Protein AF-T1EUY5-F1 (afdb_monomer)

InterPro domains:
  IPR025398 ZMYM1-like, RNase-like domain [PF14291] (12-142)

pLDDT: mean 77.82, std 20.31, range [28.67, 98.31]

Foldseek 3Di:
DVVVVVCCVVVVDPDPVRVVVVVVVVVVVLLCLQCVQLLVLLVVCVVVVNDLDDPALDDQLDDPCPVDCRDDSSVSLVVVVVVPPVSNVCQSVPDDPVSNCSDPVSSVVSVVVVVVVVVVVVVVVCVPDPDDDDDDDDDDDDPPDDDPPDPDDDDDDDDDDDDDDDDDDDDDDDDD

Mean predicted aligned error: 15.19 Å

Radius of gyration: 34.98 Å; Cα contacts (8 Å, |Δi|>4): 71; chains: 1; bounding box: 64×116×67 Å

Sequence (176 aa):
MAENFLSVDERRQKSVTKLIDSEILRKAQENHAKLIPIIETIIFRGRQEIALKGSDEV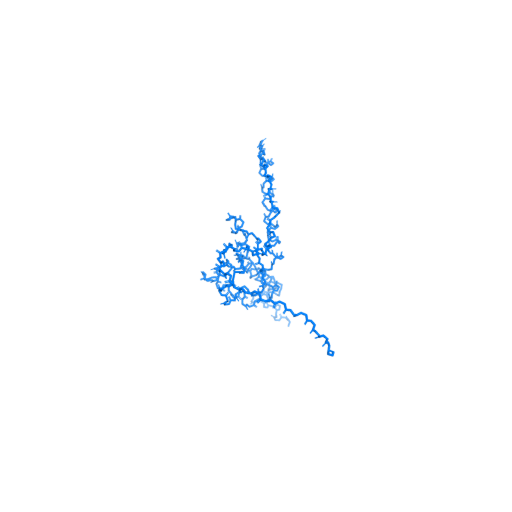GPVLHNNVNVNDGNFRALLRFRVLSGDIIFENHLNSSAGNALYTSPAIQNSIIHICGELMQEQLVKKINSACSFSLLADETTDMLKSGHKSGHQIRPGPDLKKKPDFGRSRGQTSVYP

Organism: Helobdella robusta (NCBI:txid6412)

Secondary structure (DSSP, 8-state):
-HHHHHHHHTTSS--HHHHHHHHHHHHHHHHHHHHHHHHHHHHHHHHTT--S--S---S-SS-S-TTS---HHHHHHHHHHHTT-HHHHHHHHHS-GGGS--SHHHHHHHHHHHHHHHHHHHHHHHHHSS----------------------PPPPPP------------------

Solvent-accessible surface area (backbone atoms only — not comparable to full-atom values): 11593 Å² total; per-residue (Å²): 114,68,66,64,51,52,36,35,73,72,63,77,39,80,48,70,66,61,49,50,54,50,52,52,52,50,52,50,53,53,53,46,63,59,45,48,66,55,52,52,50,53,52,49,28,66,75,68,73,40,74,90,74,61,64,70,76,74,78,71,73,84,65,92,62,84,88,58,87,45,29,65,69,44,53,51,55,47,48,46,38,77,72,66,37,60,70,52,44,49,43,70,74,71,44,56,79,87,69,55,64,72,48,70,69,49,50,49,52,52,52,48,52,51,49,52,55,51,49,52,54,48,53,54,52,56,75,72,41,96,72,85,84,86,87,84,83,90,80,84,84,80,81,79,86,77,82,80,85,69,89,71,84,77,85,79,84,88,80,91,77,87,84,90,84,82,88,80,91,83,84,89,84,84,83,135

Structure (mmCIF, N/CA/C/O backbone):
data_AF-T1EUY5-F1
#
_entry.id   AF-T1EUY5-F1
#
loop_
_atom_site.group_PDB
_atom_site.id
_atom_site.type_symbol
_atom_site.label_atom_id
_atom_site.label_alt_id
_atom_site.label_comp_id
_atom_site.label_asym_id
_atom_site.label_entity_id
_atom_site.label_seq_id
_atom_site.pdbx_PDB_ins_code
_atom_site.Cartn_x
_atom_site.Cartn_y
_atom_site.Cartn_z
_atom_site.occupancy
_atom_site.B_iso_or_equiv
_atom_site.auth_seq_id
_atom_site.auth_comp_id
_atom_site.auth_asym_id
_atom_site.auth_atom_id
_atom_site.pdbx_PDB_model_num
ATOM 1 N N . MET A 1 1 ? 37.936 26.419 11.738 1.00 55.16 1 MET A N 1
ATOM 2 C CA . MET A 1 1 ? 36.925 26.024 12.751 1.00 55.16 1 MET A CA 1
ATOM 3 C C . MET A 1 1 ? 36.079 27.217 13.200 1.00 55.16 1 MET A C 1
ATOM 5 O O . MET A 1 1 ? 34.864 27.112 13.137 1.00 55.16 1 MET A O 1
ATOM 9 N N . ALA A 1 2 ? 36.688 28.361 13.548 1.00 60.72 2 ALA A N 1
ATOM 10 C CA . ALA A 1 2 ? 35.965 29.591 13.905 1.00 60.72 2 ALA A CA 1
ATOM 11 C C . ALA A 1 2 ? 35.108 30.182 12.762 1.00 60.72 2 ALA A C 1
ATOM 13 O O . ALA A 1 2 ? 33.993 30.623 13.012 1.00 60.72 2 ALA A O 1
ATOM 14 N N . GLU A 1 3 ? 35.560 30.112 11.503 1.00 62.28 3 GLU A N 1
ATOM 15 C CA . GLU A 1 3 ? 34.773 30.609 10.355 1.00 62.28 3 GLU A CA 1
ATOM 16 C C . GLU A 1 3 ? 33.466 29.838 10.122 1.00 62.28 3 GLU A C 1
ATOM 18 O O . GLU A 1 3 ? 32.438 30.418 9.773 1.00 62.28 3 GLU A O 1
ATOM 23 N N . ASN A 1 4 ? 33.479 28.525 10.364 1.00 63.59 4 ASN A N 1
ATOM 24 C CA . ASN A 1 4 ? 32.281 27.694 10.258 1.00 63.59 4 ASN A CA 1
ATOM 25 C C . ASN A 1 4 ? 31.287 28.010 11.390 1.00 63.59 4 ASN A C 1
ATOM 27 O O . ASN A 1 4 ? 30.080 27.937 11.212 1.00 63.59 4 ASN A O 1
ATOM 31 N N . PHE A 1 5 ? 31.803 28.391 12.562 1.00 64.19 5 PHE A N 1
ATOM 32 C CA . PHE A 1 5 ? 30.985 28.799 13.699 1.00 64.19 5 PHE A CA 1
ATOM 33 C C . PHE A 1 5 ? 30.324 30.166 13.459 1.00 64.19 5 PHE A C 1
ATOM 35 O O . PHE A 1 5 ? 29.111 30.271 13.617 1.00 64.19 5 PHE A O 1
ATOM 42 N N . LEU A 1 6 ? 31.076 31.173 12.987 1.00 70.00 6 LEU A N 1
ATOM 43 C CA . LEU A 1 6 ? 30.513 32.488 12.639 1.00 70.00 6 LEU A CA 1
ATOM 44 C C . LEU A 1 6 ? 29.471 32.393 11.514 1.00 70.00 6 LEU A C 1
ATOM 46 O O . LEU A 1 6 ? 28.400 32.976 11.618 1.00 70.00 6 LEU A O 1
ATOM 50 N N . SER A 1 7 ? 29.733 31.611 10.464 1.00 67.56 7 SER A N 1
ATOM 51 C CA . SER A 1 7 ? 28.800 31.475 9.334 1.00 67.56 7 SER A CA 1
ATOM 52 C C . SER A 1 7 ? 27.500 30.735 9.680 1.00 67.56 7 SER A C 1
ATOM 54 O O . SER A 1 7 ? 26.458 31.019 9.081 1.00 67.56 7 SER A O 1
ATOM 56 N N . VAL A 1 8 ? 27.525 29.815 10.650 1.00 67.88 8 VAL A N 1
ATOM 57 C CA . VAL A 1 8 ? 26.316 29.183 11.207 1.00 67.88 8 VAL A CA 1
ATOM 58 C C . VAL A 1 8 ? 25.550 30.153 12.115 1.00 67.88 8 VAL A C 1
ATOM 60 O O . VAL A 1 8 ? 24.318 30.193 12.046 1.00 67.88 8 VAL A O 1
ATOM 63 N N . ASP A 1 9 ? 26.253 30.953 12.921 1.00 70.88 9 ASP A N 1
ATOM 64 C CA . ASP A 1 9 ? 25.662 31.955 13.821 1.00 70.88 9 ASP A CA 1
ATOM 65 C C . ASP A 1 9 ? 24.971 33.093 13.043 1.00 70.88 9 ASP A C 1
ATOM 67 O O . ASP A 1 9 ? 23.813 33.435 13.284 1.00 70.88 9 ASP A O 1
ATOM 71 N N . GLU A 1 10 ? 25.608 33.565 11.971 1.00 77.81 10 GLU A N 1
ATOM 72 C CA . GLU A 1 10 ? 25.068 34.562 11.037 1.00 77.81 10 GLU A CA 1
ATOM 73 C C . GLU A 1 10 ? 23.981 34.000 10.096 1.00 77.81 10 GLU A C 1
ATOM 75 O O . GLU A 1 10 ? 23.558 34.673 9.155 1.00 77.81 10 GLU A O 1
ATOM 80 N N . ARG A 1 11 ? 23.528 32.753 10.311 1.00 67.56 11 ARG A N 1
ATOM 81 C CA . ARG A 1 11 ? 22.541 32.016 9.490 1.00 67.56 11 ARG A CA 1
ATOM 82 C C . ARG A 1 11 ? 22.914 31.865 8.009 1.00 67.56 11 ARG A C 1
ATOM 84 O O . ARG A 1 11 ? 22.055 31.506 7.200 1.00 67.56 11 ARG A O 1
ATOM 91 N N . ARG A 1 12 ? 24.177 32.096 7.642 1.00 72.50 12 ARG A N 1
ATOM 92 C CA . ARG A 1 12 ? 24.687 31.928 6.271 1.00 72.50 12 ARG A CA 1
ATOM 93 C C . ARG A 1 12 ? 24.814 30.451 5.891 1.00 72.50 12 ARG A C 1
ATOM 95 O O . ARG A 1 12 ? 24.695 30.111 4.718 1.00 72.50 12 ARG A O 1
ATOM 102 N N . GLN A 1 13 ? 25.002 29.573 6.877 1.00 69.81 13 GLN A N 1
ATOM 103 C CA . GLN A 1 13 ? 25.001 28.119 6.710 1.00 69.81 13 GLN A CA 1
ATOM 104 C C . GLN A 1 13 ? 24.099 27.434 7.743 1.00 69.81 13 GLN A C 1
ATOM 106 O O . GLN A 1 13 ? 23.935 27.893 8.874 1.00 69.81 13 GLN A O 1
ATOM 111 N N . LYS A 1 14 ? 23.485 26.311 7.354 1.00 72.12 14 LYS A N 1
ATOM 112 C CA . LYS A 1 14 ? 22.684 25.493 8.275 1.00 72.12 14 LYS A CA 1
ATOM 113 C C . LYS A 1 14 ? 23.622 24.694 9.182 1.00 72.12 14 LYS A C 1
ATOM 115 O O . LYS A 1 14 ? 24.565 24.075 8.702 1.00 72.12 14 LYS A O 1
ATOM 120 N N . SER A 1 15 ? 23.323 24.666 10.482 1.00 79.69 15 SER A N 1
ATOM 121 C CA . SER A 1 15 ? 24.000 23.775 11.434 1.00 79.69 15 SER A CA 1
ATOM 122 C C . SER A 1 15 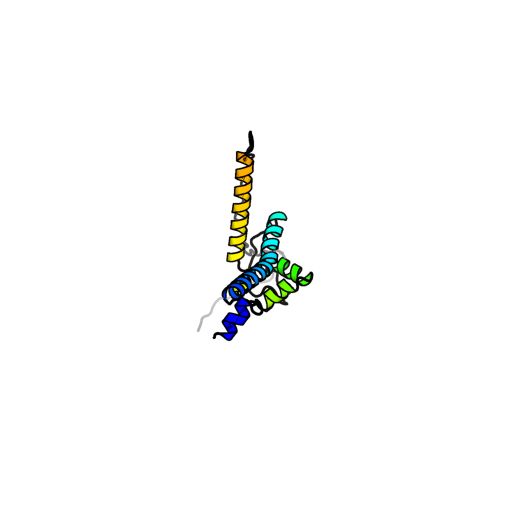? 23.915 22.313 10.979 1.00 79.69 15 SER A C 1
ATOM 124 O O . SER A 1 15 ? 22.894 21.893 10.428 1.00 79.69 15 SER A O 1
ATOM 126 N N . VAL A 1 16 ? 24.952 21.530 11.285 1.00 78.88 16 VAL A N 1
ATOM 127 C CA . VAL A 1 16 ? 25.024 20.085 11.012 1.00 78.88 16 VAL A CA 1
ATOM 128 C C . VAL A 1 16 ? 23.800 19.345 11.555 1.00 78.88 16 VAL A C 1
ATOM 130 O O . VAL A 1 16 ? 23.252 18.500 10.857 1.00 78.88 16 VAL A O 1
ATOM 133 N N . THR A 1 17 ? 23.308 19.700 12.746 1.00 75.69 17 THR A N 1
ATOM 134 C CA . THR A 1 17 ? 22.101 19.084 13.325 1.00 75.69 17 THR A CA 1
ATOM 135 C C . THR A 1 17 ? 20.866 19.331 12.460 1.00 75.69 17 THR A C 1
ATOM 137 O O . THR A 1 17 ? 20.191 18.389 12.067 1.00 75.69 17 THR A O 1
ATOM 140 N N . LYS A 1 18 ? 20.642 20.584 12.046 1.00 77.12 18 LYS A N 1
ATOM 141 C CA . LYS A 1 18 ? 19.527 20.957 11.160 1.00 77.12 18 LYS A CA 1
ATOM 142 C C . LYS A 1 18 ? 19.619 20.284 9.790 1.00 77.12 18 LYS A C 1
ATOM 144 O O . LYS A 1 18 ? 18.591 19.967 9.200 1.00 77.12 18 LYS A O 1
ATOM 149 N N . LEU A 1 19 ? 20.834 20.101 9.270 1.00 77.88 19 LEU A N 1
ATOM 150 C CA . LEU A 1 19 ? 21.066 19.383 8.017 1.00 77.88 19 LEU A CA 1
ATOM 151 C C . LEU A 1 19 ? 20.714 17.901 8.159 1.00 77.88 19 LEU A C 1
ATOM 153 O O . LEU A 1 19 ? 19.959 17.383 7.339 1.00 77.88 19 LEU A O 1
ATOM 157 N N . ILE A 1 20 ? 21.192 17.245 9.218 1.00 80.88 20 ILE A N 1
ATOM 158 C CA . ILE A 1 20 ? 20.878 15.841 9.514 1.00 80.88 20 ILE A CA 1
ATOM 159 C C . ILE A 1 20 ? 19.366 15.646 9.650 1.00 80.88 20 ILE A C 1
ATOM 161 O O . ILE A 1 20 ? 18.813 14.770 8.987 1.00 80.88 20 ILE A O 1
ATOM 165 N N . ASP A 1 21 ? 18.691 16.500 10.420 1.00 87.31 21 ASP A N 1
ATOM 166 C CA . ASP A 1 21 ? 17.237 16.440 10.596 1.00 87.31 21 ASP A CA 1
ATOM 167 C C . ASP A 1 21 ? 16.506 16.576 9.251 1.00 87.31 21 ASP A C 1
ATOM 169 O O . ASP A 1 21 ? 15.584 15.813 8.950 1.00 87.31 21 ASP A O 1
ATOM 173 N N . SER A 1 22 ? 16.953 17.507 8.398 1.00 85.88 22 SER A N 1
ATOM 174 C CA . SER A 1 22 ? 16.358 17.701 7.073 1.00 85.88 22 SER A CA 1
ATOM 175 C C . SER A 1 22 ? 16.578 16.514 6.130 1.00 85.88 22 SER A C 1
ATOM 177 O O . SER A 1 22 ? 15.666 16.151 5.389 1.00 85.88 22 SER A O 1
ATOM 179 N N . GLU A 1 23 ? 17.739 15.859 6.190 1.00 87.81 23 GLU A N 1
ATOM 180 C CA . GLU A 1 23 ? 18.030 14.680 5.369 1.00 87.81 23 GLU A CA 1
ATOM 181 C C . GLU A 1 23 ? 17.268 13.437 5.839 1.00 87.81 23 GLU A C 1
ATOM 183 O O . GLU A 1 23 ? 16.815 12.643 5.011 1.00 87.81 23 GLU A O 1
ATOM 188 N N . ILE A 1 24 ? 17.085 13.264 7.152 1.00 88.06 24 ILE A N 1
ATOM 189 C CA . ILE A 1 24 ? 16.247 12.193 7.710 1.00 88.06 24 ILE A CA 1
ATOM 190 C C . ILE A 1 24 ? 14.804 12.366 7.234 1.00 88.06 24 ILE A C 1
ATOM 192 O O . ILE A 1 24 ? 14.205 11.414 6.726 1.00 88.06 24 ILE A O 1
ATOM 196 N N . LEU A 1 25 ? 14.269 13.586 7.338 1.00 88.88 25 LEU A N 1
ATOM 197 C CA . LEU A 1 25 ? 12.917 13.896 6.882 1.00 88.88 25 LEU A CA 1
ATOM 198 C C . LEU A 1 25 ? 12.756 13.644 5.378 1.00 88.88 25 LEU A C 1
ATOM 200 O O . LEU A 1 25 ? 11.786 13.008 4.968 1.00 88.88 25 LEU A O 1
ATOM 204 N N . ARG A 1 26 ? 13.727 14.076 4.564 1.00 90.38 26 ARG A N 1
ATOM 205 C CA . ARG A 1 26 ? 13.718 13.857 3.111 1.00 90.38 26 ARG A CA 1
ATOM 206 C C . ARG A 1 26 ? 13.662 12.368 2.767 1.00 90.38 26 ARG A C 1
ATOM 208 O O . ARG A 1 26 ? 12.820 11.949 1.978 1.00 90.38 26 ARG A O 1
ATOM 215 N N . LYS A 1 27 ? 14.506 11.545 3.397 1.00 88.62 27 LYS A N 1
ATOM 216 C CA . LYS A 1 27 ? 14.506 10.087 3.178 1.00 88.62 27 LYS A CA 1
ATOM 217 C C . LYS A 1 27 ? 13.191 9.433 3.598 1.00 88.62 27 LYS A C 1
ATOM 219 O O . LYS A 1 27 ? 12.713 8.533 2.910 1.00 88.62 27 LYS A O 1
ATOM 224 N N . ALA A 1 28 ? 12.598 9.874 4.708 1.00 87.88 28 ALA A N 1
ATOM 225 C CA . ALA A 1 28 ? 11.300 9.373 5.151 1.00 87.88 28 ALA A CA 1
ATOM 226 C C . ALA A 1 28 ? 10.202 9.681 4.120 1.00 87.88 28 ALA A C 1
ATOM 228 O O . ALA A 1 28 ? 9.442 8.789 3.747 1.00 87.88 28 ALA A O 1
ATOM 229 N N . GLN A 1 29 ? 10.174 10.908 3.593 1.00 90.12 29 GLN A N 1
ATOM 230 C CA . GLN A 1 29 ? 9.237 11.318 2.544 1.00 90.12 29 GLN A CA 1
ATOM 231 C C . GLN A 1 29 ? 9.417 10.505 1.256 1.00 90.12 29 GLN A C 1
ATOM 233 O O . GLN A 1 29 ? 8.434 10.051 0.674 1.00 90.12 29 GLN A O 1
ATOM 238 N N . GLU A 1 30 ? 10.658 10.257 0.839 1.00 89.00 30 GLU A N 1
ATOM 239 C CA . GLU A 1 30 ? 10.952 9.427 -0.334 1.00 89.00 30 GLU A CA 1
ATOM 240 C C . GLU A 1 30 ? 10.492 7.980 -0.150 1.00 89.00 30 GLU A C 1
ATOM 242 O O . GLU A 1 30 ? 9.906 7.395 -1.059 1.00 89.00 30 GLU A O 1
ATOM 247 N N . ASN A 1 31 ? 10.721 7.394 1.025 1.00 88.12 31 ASN A N 1
ATOM 248 C CA . ASN A 1 31 ? 10.258 6.040 1.322 1.00 88.12 31 ASN A CA 1
ATOM 249 C C . ASN A 1 31 ? 8.728 5.966 1.398 1.00 88.12 31 ASN A C 1
ATOM 251 O O . ASN A 1 31 ? 8.143 5.000 0.914 1.00 88.12 31 ASN A O 1
ATOM 255 N N . HIS A 1 32 ? 8.071 6.998 1.935 1.00 90.31 32 HIS A N 1
ATOM 256 C CA . HIS A 1 32 ? 6.612 7.093 1.926 1.00 90.31 32 HIS A CA 1
ATOM 257 C C . HIS A 1 32 ? 6.063 7.143 0.498 1.00 90.31 32 HIS A C 1
ATOM 259 O O . HIS A 1 32 ? 5.168 6.368 0.175 1.00 90.31 32 HIS A O 1
ATOM 265 N N . ALA A 1 33 ? 6.633 7.980 -0.373 1.00 90.75 33 ALA A N 1
ATOM 266 C CA . ALA A 1 33 ? 6.220 8.071 -1.775 1.00 90.75 33 ALA A CA 1
ATOM 267 C C . ALA A 1 33 ? 6.316 6.720 -2.505 1.00 90.75 33 ALA A C 1
ATOM 269 O O . ALA A 1 33 ? 5.458 6.395 -3.319 1.00 90.75 33 ALA A O 1
ATOM 270 N N . LYS A 1 34 ? 7.320 5.904 -2.169 1.00 90.31 34 LYS A N 1
ATOM 271 C CA . LYS A 1 34 ? 7.506 4.551 -2.717 1.00 90.31 34 LYS A CA 1
ATOM 272 C C . LYS A 1 34 ? 6.493 3.535 -2.175 1.00 90.31 34 LYS A C 1
ATOM 274 O O . LYS A 1 34 ? 6.048 2.661 -2.911 1.00 90.31 34 LYS A O 1
ATOM 279 N N . LEU A 1 35 ? 6.122 3.650 -0.898 1.00 92.50 35 LEU A N 1
ATOM 280 C CA . LEU A 1 35 ? 5.189 2.739 -0.222 1.00 92.50 35 LEU A CA 1
ATOM 281 C C . LEU A 1 35 ? 3.716 3.007 -0.555 1.00 92.50 35 LEU A C 1
ATOM 283 O O . LEU A 1 35 ? 2.931 2.061 -0.612 1.00 92.50 35 LEU A O 1
ATOM 287 N N . ILE A 1 36 ? 3.335 4.268 -0.781 1.00 94.25 36 ILE A N 1
ATOM 288 C CA . ILE A 1 36 ? 1.958 4.676 -1.111 1.00 94.25 36 ILE A CA 1
ATOM 289 C C . ILE A 1 36 ? 1.322 3.810 -2.217 1.00 94.25 36 ILE A C 1
ATOM 291 O O . ILE A 1 36 ? 0.287 3.201 -1.941 1.00 94.25 36 ILE A O 1
ATOM 295 N N . PRO A 1 37 ? 1.910 3.659 -3.421 1.00 94.81 37 PRO A N 1
ATOM 296 C CA . PRO A 1 37 ? 1.286 2.888 -4.502 1.00 94.81 37 PRO A CA 1
ATOM 297 C C . PRO A 1 37 ? 1.062 1.413 -4.140 1.00 94.81 37 PRO A C 1
ATOM 299 O O . PRO A 1 37 ? 0.099 0.794 -4.600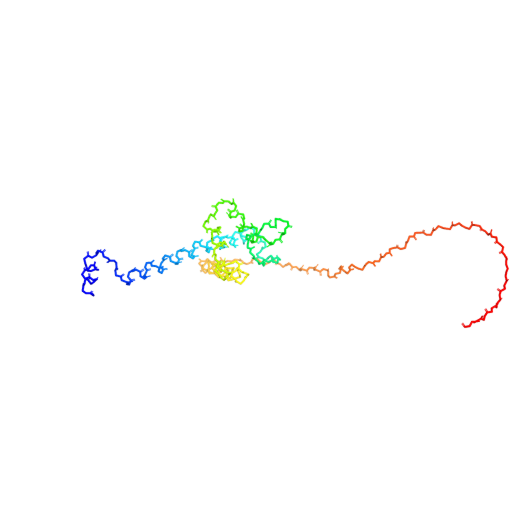 1.00 94.81 37 PRO A O 1
ATOM 302 N N . ILE A 1 38 ? 1.907 0.848 -3.277 1.00 94.75 38 ILE A N 1
ATOM 303 C CA . ILE A 1 38 ? 1.798 -0.534 -2.802 1.00 94.75 38 ILE A CA 1
ATOM 304 C C . ILE A 1 38 ? 0.645 -0.669 -1.805 1.00 94.75 38 ILE A C 1
ATOM 306 O O . ILE A 1 38 ? -0.221 -1.530 -1.977 1.00 94.75 38 ILE A O 1
ATOM 310 N N . ILE A 1 39 ? 0.600 0.214 -0.804 1.00 96.25 39 ILE A N 1
ATOM 311 C CA . ILE A 1 39 ? -0.459 0.248 0.212 1.00 96.25 39 ILE A CA 1
ATOM 312 C C . ILE A 1 39 ? -1.820 0.465 -0.452 1.00 96.25 39 ILE A C 1
ATOM 314 O O . ILE A 1 39 ? -2.762 -0.288 -0.207 1.00 96.25 39 ILE A O 1
ATOM 318 N N . GLU A 1 40 ? -1.923 1.447 -1.347 1.00 96.50 40 GLU A N 1
ATOM 319 C CA . GLU A 1 40 ? -3.166 1.733 -2.059 1.00 96.50 40 GLU A CA 1
ATOM 320 C C . GLU A 1 40 ? -3.625 0.559 -2.925 1.00 96.50 40 GLU A C 1
ATOM 322 O O . GLU A 1 40 ? -4.823 0.321 -3.047 1.00 96.50 40 GLU A O 1
ATOM 327 N N . THR A 1 41 ? -2.700 -0.198 -3.518 1.00 96.06 41 THR A N 1
ATOM 328 C CA . THR A 1 41 ? -3.040 -1.393 -4.302 1.00 96.06 41 THR A CA 1
ATOM 329 C C . THR A 1 41 ? -3.628 -2.498 -3.4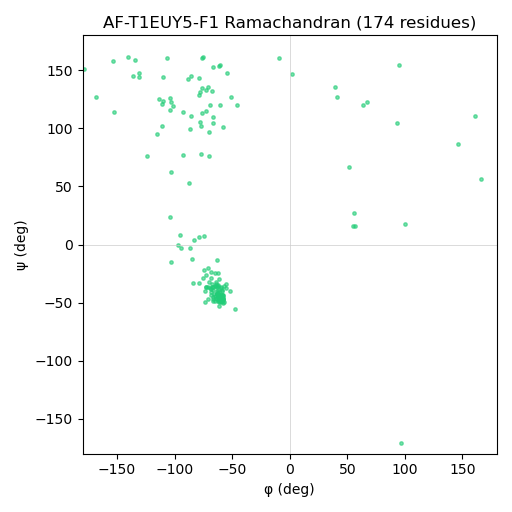20 1.00 96.06 41 THR A C 1
ATOM 331 O O . THR A 1 41 ? -4.596 -3.147 -3.815 1.00 96.06 41 THR A O 1
ATOM 334 N N . ILE A 1 42 ? -3.103 -2.691 -2.207 1.00 95.56 42 ILE A N 1
ATOM 335 C CA . ILE A 1 42 ? -3.648 -3.657 -1.238 1.00 95.56 42 ILE A CA 1
ATOM 336 C C . ILE A 1 42 ? -5.037 -3.219 -0.763 1.00 95.56 42 ILE A C 1
ATOM 338 O O . ILE A 1 42 ? -5.974 -4.017 -0.798 1.00 95.56 42 ILE A O 1
ATOM 342 N N . ILE A 1 43 ? -5.193 -1.943 -0.396 1.00 96.44 43 ILE A N 1
ATOM 343 C CA . ILE A 1 43 ? -6.485 -1.371 0.011 1.00 96.44 43 ILE A CA 1
ATOM 344 C C . ILE A 1 43 ? -7.507 -1.493 -1.123 1.00 96.44 43 ILE A C 1
ATOM 346 O O . ILE A 1 43 ? -8.645 -1.895 -0.887 1.00 96.44 43 ILE A O 1
ATOM 350 N N . PHE A 1 44 ? -7.109 -1.176 -2.357 1.00 96.88 44 PHE A N 1
ATOM 351 C CA . PHE A 1 44 ? -7.971 -1.291 -3.528 1.00 96.88 44 PHE A CA 1
ATOM 352 C C . PHE A 1 44 ? -8.489 -2.720 -3.693 1.00 96.88 44 PHE A C 1
ATOM 354 O O . PHE A 1 44 ? -9.697 -2.918 -3.790 1.00 96.88 44 PHE A O 1
ATOM 361 N N . ARG A 1 45 ? -7.603 -3.721 -3.642 1.00 95.06 45 ARG A N 1
ATOM 362 C CA . ARG A 1 45 ? -7.998 -5.131 -3.761 1.00 95.06 45 ARG A CA 1
ATOM 363 C C . ARG A 1 45 ? -8.965 -5.555 -2.662 1.00 95.06 45 ARG A C 1
ATOM 365 O O . ARG A 1 45 ? -9.984 -6.157 -2.975 1.00 95.06 45 ARG A O 1
ATOM 372 N N . GLY A 1 46 ? -8.691 -5.177 -1.412 1.00 94.62 46 GLY A N 1
ATOM 373 C CA . GLY A 1 46 ? -9.584 -5.464 -0.288 1.00 94.62 46 GLY A CA 1
ATOM 374 C C . GLY A 1 46 ? -10.977 -4.850 -0.461 1.00 94.62 46 GLY A C 1
ATOM 375 O O . GLY A 1 46 ? -11.972 -5.488 -0.144 1.00 94.62 46 GLY A O 1
ATOM 376 N N . ARG A 1 47 ? -11.064 -3.638 -1.025 1.00 95.25 47 ARG A N 1
ATOM 377 C CA . ARG A 1 47 ? -12.341 -2.947 -1.276 1.00 95.25 47 ARG A CA 1
ATOM 378 C C . ARG A 1 47 ? -13.124 -3.489 -2.467 1.00 95.25 47 ARG A C 1
ATOM 380 O O . ARG A 1 47 ? -14.335 -3.327 -2.493 1.00 95.25 47 ARG A O 1
ATOM 387 N N . GLN A 1 48 ? -12.436 -4.040 -3.461 1.00 96.44 48 GLN A N 1
ATOM 388 C CA . GLN A 1 48 ? -13.046 -4.591 -4.675 1.00 96.44 48 GLN A CA 1
ATOM 389 C C . GLN A 1 48 ? -13.271 -6.107 -4.587 1.00 96.44 48 GLN A C 1
ATOM 391 O O . GLN A 1 48 ? -13.570 -6.726 -5.601 1.00 96.44 48 GLN A O 1
ATOM 396 N N . GLU A 1 49 ? -13.058 -6.711 -3.411 1.00 93.69 49 GLU A N 1
ATOM 397 C CA . GLU A 1 49 ? -13.145 -8.166 -3.204 1.00 93.69 49 GLU A CA 1
ATOM 398 C C . GLU A 1 49 ? -12.231 -8.966 -4.152 1.00 93.69 49 GLU A C 1
ATOM 400 O O . GLU A 1 49 ? -12.457 -10.134 -4.465 1.00 93.69 49 GLU A O 1
ATOM 405 N N . ILE A 1 50 ? -11.139 -8.341 -4.600 1.00 93.94 50 ILE A N 1
ATOM 406 C CA . ILE A 1 50 ? -10.122 -9.003 -5.408 1.00 93.94 50 ILE A CA 1
ATOM 407 C C . ILE A 1 50 ? -9.254 -9.820 -4.461 1.00 93.94 50 ILE A C 1
ATOM 409 O O . ILE A 1 50 ? -8.705 -9.285 -3.495 1.00 93.94 50 ILE A O 1
ATOM 413 N N . ALA A 1 51 ? -9.075 -11.104 -4.778 1.00 90.38 51 ALA A N 1
ATOM 414 C CA . ALA A 1 51 ? -8.265 -12.022 -3.985 1.00 90.38 51 ALA A CA 1
ATOM 415 C C . ALA A 1 51 ? -6.926 -11.380 -3.598 1.00 90.38 51 ALA A C 1
ATOM 417 O O . ALA A 1 51 ? -6.156 -10.995 -4.484 1.00 90.38 51 ALA A O 1
ATOM 418 N N . LEU A 1 52 ? -6.671 -11.266 -2.285 1.00 86.19 52 LEU A N 1
ATOM 419 C CA . LEU A 1 52 ? -5.444 -10.702 -1.701 1.00 86.19 52 LEU A CA 1
ATOM 420 C C . LEU A 1 52 ? -4.241 -11.645 -1.822 1.00 86.19 52 LEU A C 1
ATOM 422 O O . LEU A 1 52 ? -3.096 -11.197 -1.839 1.00 86.19 52 LEU A O 1
ATOM 426 N N . LYS A 1 53 ? -4.508 -12.940 -1.992 1.00 79.81 53 LYS A N 1
ATOM 427 C CA . LYS A 1 53 ? -3.509 -13.976 -2.231 1.00 79.81 53 LYS A CA 1
ATOM 428 C C . LYS A 1 53 ? -3.509 -14.357 -3.711 1.00 79.81 53 LYS A C 1
ATOM 430 O O . LYS A 1 53 ? -4.550 -14.741 -4.238 1.00 79.81 53 LYS A O 1
ATOM 435 N N . GLY A 1 54 ? -2.358 -14.238 -4.365 1.00 71.06 54 GLY A N 1
ATOM 436 C CA . GLY A 1 54 ? -2.123 -14.725 -5.725 1.00 71.06 54 GLY A CA 1
ATOM 437 C C . GLY A 1 54 ? -1.238 -15.974 -5.747 1.00 71.06 54 GLY A C 1
ATOM 438 O O . GLY A 1 54 ? -0.527 -16.259 -4.781 1.00 71.06 54 GLY A O 1
ATOM 439 N N . SER A 1 55 ? -1.290 -16.716 -6.853 1.00 66.88 55 SER A N 1
ATOM 440 C CA . SER A 1 55 ? -0.309 -17.753 -7.190 1.00 66.88 55 SER A CA 1
ATOM 441 C C . SER A 1 55 ? 0.957 -17.079 -7.736 1.00 66.88 55 SER A C 1
ATOM 443 O O . SER A 1 55 ? 0.849 -16.221 -8.605 1.00 66.88 55 SER A O 1
ATOM 445 N N . ASP A 1 56 ? 2.127 -17.466 -7.222 1.00 64.31 56 ASP A N 1
ATOM 446 C CA . ASP A 1 56 ? 3.469 -17.118 -7.720 1.00 64.31 56 ASP A CA 1
ATOM 447 C C . ASP A 1 56 ? 3.766 -15.624 -7.962 1.00 64.31 56 ASP A C 1
ATOM 449 O O . ASP A 1 56 ? 4.060 -15.181 -9.069 1.00 64.31 56 ASP A O 1
ATOM 453 N N . GLU A 1 57 ? 3.808 -14.836 -6.884 1.00 69.94 57 GLU A N 1
ATOM 454 C CA . GLU A 1 57 ? 4.246 -13.430 -6.918 1.00 69.94 57 GLU A CA 1
ATOM 455 C C . GLU A 1 57 ? 5.775 -13.282 -6.739 1.00 69.94 57 GLU A C 1
ATOM 457 O O . GLU A 1 57 ? 6.255 -12.554 -5.867 1.00 69.94 57 GLU A O 1
ATOM 462 N N . VAL A 1 58 ? 6.568 -13.994 -7.547 1.00 72.12 58 VAL A N 1
ATOM 463 C CA . VAL A 1 58 ? 8.041 -14.038 -7.429 1.00 72.12 58 VAL A CA 1
ATOM 464 C C . VAL A 1 58 ? 8.723 -13.304 -8.591 1.00 72.12 58 VAL A C 1
ATOM 466 O O . VAL A 1 58 ? 8.276 -13.359 -9.732 1.00 72.12 58 VAL A O 1
ATOM 469 N N . GLY A 1 59 ? 9.842 -12.627 -8.312 1.00 78.06 59 GLY A N 1
ATOM 470 C CA . GLY A 1 59 ? 10.698 -11.993 -9.326 1.00 78.06 59 GLY A CA 1
ATOM 471 C C . GLY A 1 59 ? 10.433 -10.495 -9.549 1.00 78.06 59 GLY A C 1
ATOM 472 O O . GLY A 1 59 ? 9.707 -9.873 -8.773 1.00 78.06 59 GLY A O 1
ATOM 473 N N . PRO A 1 60 ? 11.025 -9.874 -10.586 1.00 82.81 60 PRO A N 1
ATOM 474 C CA . PRO A 1 60 ? 10.874 -8.441 -10.869 1.00 82.81 60 PRO A CA 1
ATOM 475 C C . PRO A 1 60 ? 9.449 -8.089 -11.303 1.00 82.81 60 PRO A C 1
ATOM 477 O O . PRO A 1 60 ? 8.909 -8.763 -12.173 1.00 82.81 60 PRO A O 1
ATOM 480 N N . VAL A 1 61 ? 8.841 -7.045 -10.726 1.00 86.69 61 VAL A N 1
ATOM 481 C CA . VAL A 1 61 ? 7.456 -6.609 -11.039 1.00 86.69 61 VAL A CA 1
ATOM 482 C C . VAL A 1 61 ? 7.316 -6.162 -12.495 1.00 86.69 61 VAL A C 1
ATOM 484 O O . VAL A 1 61 ? 6.343 -6.505 -13.169 1.00 86.69 61 VAL A O 1
ATOM 487 N N . LEU A 1 62 ? 8.309 -5.409 -12.972 1.00 85.69 62 LEU A N 1
ATOM 488 C CA . LEU A 1 62 ? 8.439 -5.000 -14.361 1.00 85.69 62 LEU A CA 1
ATOM 489 C C . LEU A 1 62 ? 9.181 -6.110 -15.110 1.00 85.69 62 LEU A C 1
ATOM 491 O O . LEU A 1 62 ? 10.401 -6.223 -15.026 1.00 85.69 62 LEU A O 1
ATOM 495 N N . HIS A 1 63 ? 8.445 -6.965 -15.814 1.00 77.44 63 HIS A N 1
ATOM 496 C CA . HIS A 1 63 ? 9.029 -7.884 -16.786 1.00 77.44 63 HIS A CA 1
ATOM 497 C C . HIS A 1 63 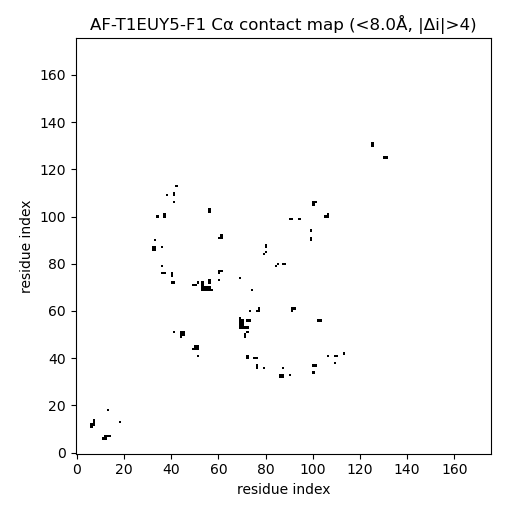? 8.186 -7.901 -18.059 1.00 77.44 63 HIS A C 1
ATOM 499 O O . HIS A 1 63 ? 6.961 -7.806 -18.022 1.00 77.44 63 HIS A O 1
ATOM 505 N N . ASN A 1 64 ? 8.853 -8.055 -19.200 1.00 62.03 64 ASN A N 1
ATOM 506 C CA . ASN A 1 64 ? 8.238 -7.899 -20.523 1.00 62.03 64 ASN A CA 1
ATOM 507 C C . ASN A 1 64 ? 7.413 -9.116 -20.971 1.00 62.03 64 ASN A C 1
ATOM 509 O O . ASN A 1 64 ? 6.979 -9.181 -22.118 1.00 62.03 64 ASN A O 1
ATOM 513 N N . ASN A 1 65 ? 7.219 -10.112 -20.102 1.00 68.75 65 ASN A N 1
ATOM 514 C CA . ASN A 1 65 ? 6.565 -11.358 -20.489 1.00 68.75 65 ASN A CA 1
ATOM 515 C C . ASN A 1 65 ? 5.062 -11.282 -20.210 1.00 68.75 65 ASN A C 1
ATOM 517 O O . ASN A 1 65 ? 4.565 -11.821 -19.226 1.00 68.75 65 ASN A O 1
ATOM 521 N N . VAL A 1 66 ? 4.354 -10.577 -21.093 1.00 63.19 66 VAL A N 1
ATOM 522 C CA . VAL A 1 66 ? 2.914 -10.269 -20.988 1.00 63.19 66 VAL A CA 1
ATOM 523 C C . VAL A 1 66 ? 2.023 -11.522 -21.024 1.00 63.19 66 VAL A C 1
ATOM 525 O O . VAL A 1 66 ? 0.845 -11.457 -20.692 1.00 63.19 66 VAL A O 1
ATOM 528 N N . ASN A 1 67 ? 2.580 -12.675 -21.408 1.00 72.12 67 ASN A N 1
ATOM 529 C CA . ASN A 1 67 ? 1.846 -13.932 -21.562 1.00 72.12 67 ASN A CA 1
ATOM 530 C C . ASN A 1 67 ? 1.721 -14.747 -20.263 1.00 72.12 67 ASN A C 1
ATOM 532 O O . ASN A 1 67 ? 1.096 -15.806 -20.273 1.00 72.12 67 ASN A O 1
ATOM 536 N N . VAL A 1 68 ? 2.318 -14.293 -19.156 1.00 76.19 68 VAL A N 1
ATOM 537 C CA . VAL A 1 68 ? 2.278 -14.995 -17.867 1.00 76.19 68 VAL A CA 1
ATOM 538 C C . VAL A 1 68 ? 1.414 -14.210 -16.885 1.00 76.19 68 VAL A C 1
ATOM 540 O O . VAL A 1 68 ? 1.677 -13.041 -16.614 1.00 76.19 68 VAL A O 1
ATOM 543 N N . ASN A 1 69 ? 0.384 -14.860 -16.340 1.00 82.88 69 ASN A N 1
ATOM 544 C CA . ASN A 1 69 ? -0.381 -14.317 -15.222 1.00 82.88 69 ASN A CA 1
ATOM 545 C C . ASN A 1 69 ? 0.419 -14.513 -13.927 1.00 82.88 69 ASN A C 1
ATOM 547 O O . ASN A 1 69 ? 0.495 -15.627 -13.417 1.00 82.88 69 ASN A O 1
ATOM 551 N N . ASP A 1 70 ? 1.003 -13.434 -13.415 1.00 83.44 70 ASP A N 1
ATOM 552 C CA . ASP A 1 70 ? 1.798 -13.392 -12.182 1.00 83.44 70 ASP A CA 1
ATOM 553 C C . ASP A 1 70 ? 1.031 -12.756 -11.005 1.00 83.44 70 ASP A C 1
ATOM 555 O O . ASP A 1 70 ? 1.621 -12.229 -10.061 1.00 83.44 70 ASP A O 1
ATOM 559 N N . GLY A 1 71 ? -0.303 -12.788 -11.070 1.00 87.62 71 GLY A N 1
ATOM 560 C CA . GLY A 1 71 ? -1.183 -12.399 -9.976 1.00 87.62 71 GLY A CA 1
ATOM 561 C C . GLY A 1 71 ? -1.684 -10.952 -10.022 1.00 87.62 71 GLY A C 1
ATOM 562 O O . GLY A 1 71 ? -1.069 -10.032 -10.566 1.00 87.62 71 GLY A O 1
ATOM 563 N N . ASN A 1 72 ? -2.842 -10.746 -9.385 1.00 89.75 72 ASN A N 1
ATOM 564 C CA . ASN A 1 72 ? -3.569 -9.473 -9.383 1.00 89.75 72 ASN A CA 1
ATOM 565 C C . ASN A 1 72 ? -2.751 -8.314 -8.802 1.00 89.75 72 ASN A C 1
ATOM 567 O O . ASN A 1 72 ? -2.851 -7.189 -9.286 1.00 89.75 72 ASN A O 1
ATOM 571 N N . PHE A 1 73 ? -1.946 -8.573 -7.767 1.00 91.00 73 PHE A N 1
ATOM 572 C CA . PHE A 1 73 ? -1.133 -7.541 -7.132 1.00 91.00 73 PHE A CA 1
ATOM 573 C C . PHE A 1 73 ? -0.131 -6.942 -8.123 1.00 91.00 73 PHE A C 1
ATOM 575 O O . PHE A 1 73 ? -0.125 -5.734 -8.353 1.00 91.00 73 PHE A O 1
ATOM 582 N N . ARG A 1 74 ? 0.661 -7.790 -8.782 1.00 90.00 74 ARG A N 1
ATOM 583 C CA . ARG A 1 74 ? 1.702 -7.365 -9.724 1.00 90.00 74 ARG A CA 1
ATOM 584 C C . ARG A 1 74 ? 1.112 -6.761 -10.996 1.00 90.00 74 ARG A C 1
ATOM 586 O O . ARG A 1 74 ? 1.620 -5.746 -11.471 1.00 90.00 74 ARG A O 1
ATOM 593 N N . ALA A 1 75 ? -0.007 -7.301 -11.482 1.00 90.12 75 ALA A N 1
ATOM 594 C CA . ALA A 1 75 ? -0.756 -6.714 -12.591 1.00 90.12 75 ALA A CA 1
ATOM 595 C C . ALA A 1 75 ? -1.212 -5.274 -12.297 1.00 90.12 75 ALA A C 1
ATOM 597 O O . ALA A 1 75 ? -1.025 -4.392 -13.135 1.00 90.12 75 ALA A O 1
ATOM 598 N N . LEU A 1 76 ? -1.739 -5.008 -11.097 1.00 93.00 76 LEU A N 1
ATOM 599 C CA . LEU A 1 76 ? -2.153 -3.662 -10.690 1.00 93.00 76 LEU A CA 1
ATOM 600 C C . LEU A 1 76 ? -0.965 -2.707 -10.511 1.00 93.00 76 LEU A C 1
ATOM 602 O O . LEU A 1 76 ? -1.054 -1.545 -10.905 1.00 93.00 76 LEU A O 1
ATOM 606 N N . LEU A 1 77 ? 0.163 -3.184 -9.975 1.00 93.19 77 LEU A N 1
ATOM 607 C CA . LEU A 1 77 ? 1.382 -2.375 -9.885 1.00 93.19 77 LEU A CA 1
ATOM 608 C C . LEU A 1 77 ? 1.901 -1.973 -11.273 1.00 93.19 77 LEU A C 1
ATOM 610 O O . LEU A 1 77 ? 2.240 -0.810 -11.485 1.00 93.19 77 LEU A O 1
ATOM 614 N N . ARG A 1 78 ? 1.903 -2.901 -12.241 1.00 92.00 78 ARG A N 1
ATOM 615 C CA . ARG A 1 78 ? 2.235 -2.583 -13.640 1.00 92.00 78 ARG A CA 1
ATOM 616 C C . ARG A 1 78 ? 1.240 -1.609 -14.254 1.00 92.00 78 ARG A C 1
ATOM 618 O O . ARG A 1 78 ? 1.652 -0.680 -14.936 1.00 92.00 78 ARG A O 1
ATOM 625 N N . PHE A 1 79 ? -0.052 -1.792 -13.996 1.00 93.06 79 PHE A N 1
ATOM 626 C CA . PHE A 1 79 ? -1.085 -0.883 -14.483 1.00 93.06 79 PHE A CA 1
ATOM 627 C C . PHE A 1 79 ? -0.867 0.557 -13.994 1.00 93.06 79 PHE A C 1
ATOM 629 O O . PHE A 1 79 ? -1.008 1.487 -14.784 1.00 93.06 79 PHE A O 1
ATOM 636 N N . ARG A 1 80 ? -0.454 0.758 -12.733 1.00 94.19 80 ARG A N 1
ATOM 637 C CA . ARG A 1 80 ? -0.095 2.091 -12.210 1.00 94.19 80 ARG A CA 1
ATOM 638 C C . ARG A 1 80 ? 1.075 2.720 -12.961 1.00 94.19 80 ARG A C 1
ATOM 640 O O . ARG A 1 80 ? 0.978 3.875 -13.362 1.00 94.19 80 ARG A O 1
ATOM 647 N N . VAL A 1 81 ? 2.138 1.950 -13.201 1.00 94.19 81 VAL A N 1
ATOM 648 C CA . VAL A 1 81 ? 3.293 2.409 -13.992 1.00 94.19 81 VAL A CA 1
ATOM 649 C C . VAL A 1 81 ? 2.858 2.806 -15.403 1.00 94.19 81 VAL A C 1
ATOM 651 O O . VAL A 1 81 ? 3.133 3.919 -15.840 1.00 94.19 81 VAL A O 1
ATOM 654 N N . LEU A 1 82 ? 2.085 1.951 -16.078 1.00 93.06 82 LEU A N 1
ATOM 655 C CA . LEU A 1 82 ? 1.542 2.234 -17.412 1.00 93.06 82 LEU A CA 1
ATOM 656 C C . LEU A 1 82 ? 0.597 3.446 -17.437 1.00 93.06 82 LEU A C 1
ATOM 658 O O . LEU A 1 82 ? 0.440 4.077 -18.478 1.00 93.06 82 LEU A O 1
ATOM 662 N N . SER A 1 83 ? -0.011 3.785 -16.299 1.00 94.44 83 SER A N 1
ATOM 663 C CA . SER A 1 83 ? -0.870 4.962 -16.135 1.00 94.44 83 SER A CA 1
ATOM 664 C C . SER A 1 83 ? -0.087 6.254 -15.853 1.00 94.44 83 SER A C 1
ATOM 666 O O . SER A 1 83 ? -0.704 7.294 -15.632 1.00 94.44 83 SER A O 1
ATOM 668 N N . GLY A 1 84 ? 1.251 6.214 -15.870 1.00 93.69 84 GLY A N 1
ATOM 669 C CA . GLY A 1 84 ? 2.111 7.395 -15.759 1.00 93.69 84 GLY A CA 1
ATOM 670 C C . GLY A 1 84 ? 2.707 7.650 -14.372 1.00 93.69 84 GLY A C 1
ATOM 671 O O . GLY A 1 84 ? 3.170 8.761 -14.113 1.00 93.69 84 GLY A O 1
ATOM 672 N N . ASP A 1 85 ? 2.723 6.661 -13.472 1.00 94.00 85 ASP A N 1
ATOM 673 C CA . ASP A 1 85 ? 3.399 6.785 -12.172 1.00 94.00 85 ASP A CA 1
ATOM 674 C C . ASP A 1 85 ? 4.928 6.636 -12.310 1.00 94.00 85 ASP A C 1
ATOM 676 O O . ASP A 1 85 ? 5.516 5.592 -12.019 1.00 94.00 85 ASP A O 1
ATOM 680 N N . ILE A 1 86 ? 5.579 7.707 -12.774 1.00 92.56 86 ILE A N 1
ATOM 681 C CA . ILE A 1 86 ? 7.026 7.757 -13.052 1.00 92.56 86 ILE A CA 1
ATOM 682 C C . ILE A 1 86 ? 7.857 7.579 -11.770 1.00 92.56 86 ILE A C 1
ATOM 684 O O . ILE A 1 86 ? 8.945 7.000 -11.793 1.00 92.56 86 ILE A O 1
ATOM 688 N N . ILE A 1 87 ? 7.370 8.078 -10.629 1.00 90.81 87 ILE A N 1
ATOM 689 C CA . ILE A 1 87 ? 8.080 7.951 -9.347 1.00 90.81 87 ILE A CA 1
ATOM 690 C C . ILE A 1 87 ? 8.120 6.479 -8.940 1.00 90.81 87 ILE A C 1
ATOM 692 O O . ILE A 1 87 ? 9.179 5.969 -8.557 1.00 90.81 87 ILE A O 1
ATOM 696 N N . PHE A 1 88 ? 6.989 5.786 -9.061 1.00 93.50 88 PHE A N 1
ATOM 697 C CA . PHE A 1 88 ? 6.913 4.368 -8.757 1.00 93.50 88 PHE A CA 1
ATOM 698 C C . PHE A 1 88 ? 7.647 3.500 -9.786 1.00 93.50 88 PHE A C 1
ATOM 700 O O . PHE A 1 88 ? 8.322 2.543 -9.412 1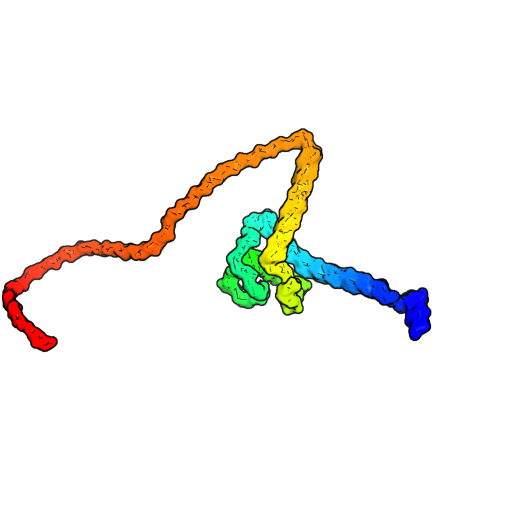.00 93.50 88 PHE A O 1
ATOM 707 N N . GLU A 1 89 ? 7.610 3.858 -11.068 1.00 93.81 89 GLU A N 1
ATOM 708 C CA . GLU A 1 89 ? 8.410 3.192 -12.098 1.00 93.81 89 GLU A CA 1
ATOM 709 C C . GLU A 1 89 ? 9.909 3.255 -11.775 1.00 93.81 89 GLU A C 1
ATOM 711 O O . GLU A 1 89 ? 10.596 2.231 -11.727 1.00 93.81 89 GLU A O 1
ATOM 716 N N . ASN A 1 90 ? 10.413 4.454 -11.471 1.00 92.56 90 ASN A N 1
ATOM 717 C CA . ASN A 1 90 ? 11.801 4.651 -11.066 1.00 92.56 90 ASN A CA 1
ATOM 718 C C . ASN A 1 90 ? 12.136 3.844 -9.813 1.00 92.56 90 ASN A C 1
ATOM 720 O O . ASN A 1 90 ? 13.218 3.262 -9.719 1.00 92.56 90 ASN A O 1
ATOM 724 N N . HIS A 1 91 ? 11.212 3.772 -8.855 1.00 92.75 91 HIS A N 1
ATOM 725 C CA . HIS A 1 91 ? 11.374 2.958 -7.661 1.00 92.75 91 HIS A CA 1
ATOM 726 C C . HIS A 1 91 ? 11.568 1.475 -7.993 1.00 92.75 91 HIS A C 1
ATOM 728 O O . HIS A 1 91 ? 12.534 0.878 -7.511 1.00 92.75 91 HIS A O 1
ATOM 734 N N . LEU A 1 92 ? 10.705 0.909 -8.841 1.00 91.31 92 LEU A N 1
ATOM 735 C CA . LEU A 1 92 ? 10.772 -0.497 -9.237 1.00 91.31 92 LEU A CA 1
ATOM 736 C C . LEU A 1 92 ? 12.054 -0.836 -10.013 1.00 91.31 92 LEU A C 1
ATOM 738 O O . LEU A 1 92 ? 12.562 -1.947 -9.877 1.00 91.31 92 LEU A O 1
ATOM 742 N N . ASN A 1 93 ? 12.592 0.112 -10.786 1.00 90.38 93 ASN A N 1
ATOM 743 C CA . ASN A 1 93 ? 13.805 -0.081 -11.586 1.00 90.38 93 ASN A CA 1
ATOM 744 C C . ASN A 1 93 ? 15.117 0.130 -10.808 1.00 90.38 93 ASN A C 1
ATOM 746 O O . ASN A 1 93 ? 16.121 -0.506 -11.118 1.00 90.38 93 ASN A O 1
ATOM 750 N N . SER A 1 94 ? 15.140 1.041 -9.829 1.00 87.00 94 SER A N 1
ATOM 751 C CA . SER A 1 94 ? 16.382 1.477 -9.157 1.00 87.00 94 SER A CA 1
ATOM 752 C C . SER A 1 94 ? 16.603 0.884 -7.765 1.00 87.00 94 SER A C 1
ATOM 754 O O . SER A 1 94 ? 17.709 0.970 -7.227 1.00 87.00 94 SER A O 1
ATOM 756 N N . SER A 1 95 ? 15.568 0.308 -7.151 1.00 83.94 95 SER A N 1
ATOM 757 C CA . SER A 1 95 ? 15.643 -0.135 -5.756 1.00 83.94 95 SER A CA 1
ATOM 758 C C . SER A 1 95 ? 16.164 -1.563 -5.637 1.00 83.94 95 SER A C 1
ATOM 760 O O . SER A 1 95 ? 15.811 -2.447 -6.413 1.00 83.94 95 SER A O 1
ATOM 762 N N . ALA A 1 96 ? 16.974 -1.809 -4.606 1.00 79.00 96 ALA A N 1
ATOM 763 C CA . ALA A 1 96 ? 17.360 -3.162 -4.222 1.00 79.00 96 ALA A CA 1
ATOM 764 C C . ALA A 1 96 ? 16.123 -3.988 -3.822 1.00 79.00 96 ALA A C 1
ATOM 766 O O . ALA A 1 96 ? 15.129 -3.437 -3.349 1.00 79.00 96 ALA A O 1
ATOM 767 N N . GLY A 1 97 ? 16.189 -5.316 -3.964 1.00 75.12 97 GLY A N 1
ATOM 768 C CA . GLY A 1 97 ? 15.026 -6.194 -3.772 1.00 75.12 97 GLY A CA 1
ATOM 769 C C . GLY A 1 97 ? 14.325 -6.047 -2.414 1.00 75.12 97 GLY A C 1
ATOM 770 O O . GLY A 1 97 ? 13.100 -6.058 -2.344 1.00 75.12 97 GLY A O 1
ATOM 771 N N . ASN A 1 98 ? 15.083 -5.829 -1.336 1.00 73.31 98 ASN A N 1
ATOM 772 C CA . ASN A 1 98 ? 14.545 -5.577 0.007 1.00 73.31 98 ASN A CA 1
ATOM 773 C C . ASN A 1 98 ? 13.822 -4.225 0.140 1.00 73.31 98 ASN A C 1
ATOM 775 O O . ASN A 1 98 ? 12.980 -4.068 1.020 1.00 73.31 98 ASN A O 1
ATOM 779 N N . ALA A 1 99 ? 14.146 -3.262 -0.717 1.00 80.38 99 ALA A N 1
ATOM 780 C CA . ALA A 1 99 ? 13.537 -1.946 -0.748 1.00 80.38 99 ALA A CA 1
ATOM 781 C C . ALA A 1 99 ? 12.374 -1.857 -1.742 1.00 80.38 99 ALA A C 1
ATOM 783 O O . ALA A 1 99 ? 11.752 -0.814 -1.787 1.00 80.38 99 ALA A O 1
ATOM 784 N N . LEU A 1 100 ? 12.045 -2.904 -2.511 1.00 85.62 100 LEU A N 1
ATOM 785 C CA . LEU A 1 100 ? 10.892 -2.882 -3.428 1.00 85.62 100 LEU A CA 1
ATOM 786 C C . LEU A 1 100 ? 9.542 -2.921 -2.704 1.00 85.62 100 LEU A C 1
ATOM 788 O O . LEU A 1 100 ? 8.522 -2.601 -3.301 1.00 85.62 100 LEU A O 1
ATOM 792 N N . TYR A 1 101 ? 9.520 -3.373 -1.445 1.00 87.50 101 TYR A N 1
ATOM 793 C CA . TYR A 1 101 ? 8.314 -3.489 -0.613 1.00 87.50 101 TYR A CA 1
ATOM 794 C C . TYR A 1 101 ? 7.164 -4.317 -1.228 1.00 87.50 101 TYR A C 1
ATOM 796 O O . TYR A 1 101 ? 6.037 -4.275 -0.749 1.00 87.50 101 TYR A O 1
ATOM 804 N N . THR A 1 102 ? 7.435 -5.114 -2.262 1.00 88.56 102 THR A N 1
ATOM 805 C CA . THR A 1 102 ? 6.433 -5.914 -2.985 1.00 88.56 102 THR A CA 1
ATOM 806 C C . THR A 1 102 ? 6.356 -7.369 -2.526 1.00 88.56 102 THR A C 1
ATOM 808 O O . THR A 1 102 ? 5.555 -8.143 -3.049 1.00 88.56 102 THR A O 1
ATOM 811 N N . SER A 1 103 ? 7.178 -7.768 -1.552 1.00 88.19 103 SER A N 1
ATOM 812 C CA . SER A 1 103 ? 7.238 -9.155 -1.093 1.00 88.19 103 SER A CA 1
ATOM 813 C C . SER A 1 103 ? 5.941 -9.589 -0.392 1.00 88.19 103 SER A C 1
ATOM 815 O O . SER A 1 103 ? 5.277 -8.762 0.243 1.00 88.19 103 SER A O 1
ATOM 817 N N . PRO A 1 104 ? 5.603 -10.893 -0.413 1.00 88.06 104 PRO A N 1
ATOM 818 C CA . PRO A 1 104 ? 4.432 -11.408 0.299 1.00 88.06 104 PRO A CA 1
ATOM 819 C C . PRO A 1 104 ? 4.433 -11.073 1.795 1.00 88.06 104 PRO A C 1
ATOM 821 O O . PRO A 1 104 ? 3.386 -10.807 2.377 1.00 88.06 104 PRO A O 1
ATOM 824 N N . ALA A 1 105 ? 5.613 -11.037 2.424 1.00 89.75 105 ALA A N 1
ATOM 825 C CA . ALA A 1 105 ? 5.746 -10.662 3.829 1.00 89.75 105 ALA A CA 1
ATOM 826 C C . ALA A 1 105 ? 5.289 -9.218 4.080 1.00 89.75 105 ALA A C 1
ATOM 828 O O . ALA A 1 105 ? 4.533 -8.972 5.015 1.00 89.75 105 ALA A O 1
ATOM 829 N N . ILE A 1 106 ? 5.693 -8.275 3.223 1.00 90.31 106 ILE A N 1
ATOM 830 C CA . ILE A 1 106 ? 5.292 -6.869 3.351 1.00 90.31 106 ILE A CA 1
ATOM 831 C C . ILE A 1 106 ? 3.799 -6.704 3.066 1.00 90.31 106 ILE A C 1
ATOM 833 O O . ILE A 1 106 ? 3.119 -5.996 3.806 1.00 90.31 106 ILE A O 1
ATOM 837 N N . GLN A 1 107 ? 3.268 -7.405 2.060 1.00 91.62 107 GLN A N 1
ATOM 838 C CA . GLN A 1 107 ? 1.829 -7.415 1.796 1.00 91.62 107 GLN A CA 1
ATOM 839 C C . GLN A 1 107 ? 1.035 -7.902 3.013 1.00 91.62 107 GLN A C 1
ATOM 841 O O . GLN A 1 107 ? 0.090 -7.236 3.425 1.00 91.62 107 GLN A O 1
ATOM 846 N N . ASN A 1 108 ? 1.452 -9.010 3.634 1.00 92.94 108 ASN A N 1
ATOM 847 C CA . ASN A 1 108 ? 0.810 -9.535 4.839 1.00 92.94 108 ASN A CA 1
ATOM 848 C C . ASN A 1 108 ? 0.882 -8.548 6.009 1.00 92.94 108 ASN A C 1
ATOM 850 O O . ASN A 1 108 ? -0.114 -8.375 6.706 1.00 92.94 108 ASN A O 1
ATOM 854 N N . SER A 1 109 ? 2.015 -7.865 6.200 1.00 95.19 109 SER A N 1
ATOM 855 C CA . SER A 1 109 ? 2.136 -6.822 7.224 1.00 95.19 109 SER A CA 1
ATOM 856 C C . SER A 1 109 ? 1.163 -5.668 6.982 1.00 95.19 109 SER A C 1
ATOM 858 O O . SER A 1 109 ? 0.500 -5.224 7.913 1.00 95.19 109 SER A O 1
ATOM 860 N N . ILE A 1 110 ? 1.025 -5.204 5.736 1.00 95.38 110 ILE A N 1
ATOM 861 C CA . ILE A 1 110 ? 0.078 -4.132 5.395 1.00 95.38 110 ILE A CA 1
ATOM 862 C C . ILE A 1 110 ? -1.365 -4.601 5.616 1.00 95.38 110 ILE A C 1
ATOM 864 O O . ILE A 1 110 ? -2.151 -3.875 6.217 1.00 95.38 110 ILE A O 1
ATOM 868 N N . ILE A 1 111 ? -1.707 -5.821 5.190 1.00 95.44 111 ILE A N 1
ATOM 869 C CA . ILE A 1 111 ? -3.033 -6.417 5.418 1.00 95.44 111 ILE A CA 1
ATOM 870 C C . ILE A 1 111 ? -3.339 -6.491 6.918 1.00 95.44 111 ILE A C 1
ATOM 872 O O . ILE A 1 111 ? -4.442 -6.139 7.331 1.00 95.44 111 ILE A O 1
ATOM 876 N N . HIS A 1 112 ? -2.366 -6.907 7.730 1.00 97.19 112 HIS A N 1
ATOM 877 C CA . HIS A 1 112 ? -2.512 -6.979 9.179 1.00 97.19 112 HIS A CA 1
ATOM 878 C C . HIS A 1 112 ? -2.797 -5.602 9.789 1.00 97.19 112 HIS A C 1
ATOM 880 O O . HIS A 1 112 ? -3.796 -5.453 10.488 1.00 97.19 112 HIS A O 1
ATOM 886 N N . ILE A 1 113 ? -2.003 -4.586 9.436 1.00 97.56 113 ILE A N 1
ATOM 887 C CA . ILE A 1 113 ? -2.201 -3.201 9.894 1.00 97.56 113 ILE A CA 1
ATOM 888 C C . ILE A 1 113 ? -3.582 -2.678 9.475 1.00 97.56 113 ILE A C 1
ATOM 890 O O . ILE A 1 113 ? -4.285 -2.060 10.272 1.00 97.56 113 ILE A O 1
ATOM 894 N N . CYS A 1 114 ? -4.013 -2.940 8.235 1.00 96.69 114 CYS A N 1
ATOM 895 C CA . CYS A 1 114 ? -5.362 -2.587 7.794 1.00 96.69 114 CYS A CA 1
ATOM 896 C C . CYS A 1 114 ? -6.434 -3.264 8.661 1.00 96.69 114 CYS A C 1
ATOM 898 O O . CYS A 1 114 ? -7.396 -2.605 9.053 1.00 96.69 114 CYS A O 1
ATOM 900 N N . GLY A 1 115 ? -6.255 -4.546 8.987 1.00 96.38 115 GLY A N 1
ATOM 901 C CA . GLY A 1 115 ? -7.142 -5.294 9.876 1.00 96.38 115 GLY A CA 1
ATOM 902 C C . GLY A 1 115 ? -7.238 -4.682 11.274 1.00 96.38 115 GLY A C 1
ATOM 903 O O . GLY A 1 115 ? -8.347 -4.464 11.760 1.00 96.38 115 GLY A O 1
ATOM 904 N N . GLU A 1 116 ? -6.105 -4.329 11.886 1.00 98.19 116 GLU A N 1
ATOM 905 C CA . GLU A 1 116 ? -6.066 -3.681 13.204 1.00 98.19 116 GLU A CA 1
ATOM 906 C C . GLU A 1 116 ? -6.797 -2.332 13.198 1.00 98.19 116 GLU A C 1
ATOM 908 O O . GLU A 1 116 ? -7.657 -2.086 14.044 1.00 98.19 116 GLU A O 1
ATOM 913 N N . LEU A 1 117 ? -6.539 -1.487 12.194 1.00 97.69 117 LEU A N 1
ATOM 914 C CA . LEU A 1 117 ? -7.200 -0.184 12.057 1.00 97.69 117 LEU A CA 1
ATOM 915 C C . LEU A 1 117 ? -8.713 -0.312 11.835 1.00 97.69 117 LEU A C 1
ATOM 917 O O . LEU A 1 117 ? -9.493 0.526 12.296 1.00 97.69 117 LEU A O 1
ATOM 921 N N . MET A 1 118 ? -9.152 -1.334 11.098 1.00 97.00 118 MET A N 1
ATOM 922 C CA . MET A 1 118 ? -10.575 -1.616 10.901 1.00 97.00 118 MET A CA 1
ATOM 923 C C . MET A 1 118 ? -11.224 -2.093 12.201 1.00 97.00 118 MET A C 1
ATOM 925 O O . MET A 1 118 ? -12.310 -1.623 12.549 1.00 97.00 118 MET A O 1
ATOM 929 N N . GLN A 1 119 ? -10.551 -2.981 12.933 1.00 97.88 119 GLN A N 1
ATOM 930 C CA . GLN A 1 119 ? -11.017 -3.488 14.216 1.00 97.88 119 GLN A CA 1
ATOM 931 C C . GLN A 1 119 ? -11.123 -2.369 15.255 1.00 97.88 119 GLN A C 1
ATOM 933 O O . GLN A 1 119 ? -12.158 -2.254 15.907 1.00 97.88 119 GLN A O 1
ATOM 938 N N . GLU A 1 120 ? -10.112 -1.510 15.382 1.00 98.31 120 GLU A N 1
ATOM 939 C CA . GLU A 1 120 ? -10.128 -0.377 16.313 1.00 98.31 120 GLU A CA 1
ATOM 940 C C . GLU A 1 120 ? -11.323 0.549 16.041 1.00 98.31 120 GLU A C 1
ATOM 942 O O . GLU A 1 120 ? -12.087 0.895 16.948 1.00 98.31 120 GLU A O 1
ATOM 947 N N . GLN A 1 121 ? -11.543 0.900 14.771 1.00 97.75 121 GLN A N 1
ATOM 948 C CA . GLN A 1 121 ? -12.680 1.725 14.369 1.00 97.75 121 GLN A CA 1
ATOM 949 C C . GLN A 1 121 ? -14.022 1.047 14.655 1.00 97.75 121 GLN A C 1
ATOM 951 O O . GLN A 1 121 ? -14.967 1.718 15.078 1.00 97.75 121 GLN A O 1
ATOM 956 N N . LEU A 1 122 ? -14.123 -0.263 14.427 1.00 97.31 122 LEU A N 1
ATOM 957 C CA . LEU A 1 122 ? -15.330 -1.033 14.706 1.00 97.31 122 LEU A CA 1
ATOM 958 C C . LEU A 1 122 ? -15.626 -1.071 16.209 1.00 97.31 122 LEU A C 1
ATOM 960 O O . LEU A 1 122 ? -16.738 -0.738 16.614 1.00 97.31 122 LEU A O 1
ATOM 964 N N . VAL A 1 123 ? -14.628 -1.394 17.035 1.00 97.38 123 VAL A N 1
ATOM 965 C CA . VAL A 1 123 ? -14.738 -1.419 18.502 1.00 97.38 123 VAL A CA 1
ATOM 966 C C . VAL A 1 123 ? -15.166 -0.052 19.029 1.00 97.38 123 VAL A C 1
ATOM 968 O O . VAL A 1 123 ? -16.099 0.037 19.826 1.00 97.38 123 VAL A O 1
ATOM 971 N N . LYS A 1 124 ? -14.552 1.030 18.537 1.00 97.94 124 LYS A N 1
ATOM 972 C CA . LYS A 1 124 ? -14.927 2.397 18.916 1.00 97.94 124 LYS A CA 1
ATOM 973 C C . LYS A 1 124 ? -16.392 2.698 18.597 1.00 97.94 124 LYS A C 1
ATOM 975 O O . LYS A 1 124 ? -17.093 3.254 19.440 1.00 97.94 124 LYS A O 1
ATOM 980 N N . LYS A 1 125 ? -16.862 2.321 17.403 1.00 97.25 125 LYS A N 1
ATOM 981 C CA . LYS A 1 125 ? -18.260 2.518 16.987 1.00 97.25 125 LYS A CA 1
ATOM 982 C C . LYS A 1 125 ? -19.227 1.710 17.851 1.00 97.25 125 LYS A C 1
ATOM 984 O O . LYS A 1 125 ? -20.208 2.277 18.321 1.00 97.25 125 LYS A O 1
ATOM 989 N N . ILE A 1 126 ? -18.927 0.437 18.105 1.00 96.69 126 ILE A N 1
ATOM 990 C CA . ILE A 1 126 ? -19.752 -0.445 18.945 1.00 96.69 126 ILE A CA 1
ATOM 991 C C . ILE A 1 126 ? -19.857 0.109 20.366 1.00 96.69 126 ILE A C 1
ATOM 993 O O . ILE A 1 126 ? -20.961 0.265 20.873 1.00 96.69 126 ILE A O 1
ATOM 997 N N . ASN A 1 127 ? -18.732 0.484 20.977 1.00 96.56 127 ASN A N 1
ATOM 998 C CA . ASN A 1 127 ? -18.711 1.018 22.341 1.00 96.56 127 ASN A CA 1
ATOM 999 C C . ASN A 1 127 ? -19.448 2.360 22.470 1.00 96.56 127 ASN A C 1
ATOM 1001 O O . ASN A 1 127 ? -19.900 2.707 23.557 1.00 96.56 127 ASN A O 1
ATOM 1005 N N . SER A 1 128 ? -19.562 3.123 21.378 1.00 97.25 128 SER A N 1
ATOM 1006 C CA . SER A 1 128 ? -20.337 4.371 21.339 1.00 97.25 128 SER A CA 1
ATOM 1007 C C . SER A 1 128 ? -21.830 4.175 21.050 1.00 97.25 128 SER A C 1
ATOM 1009 O O . SER A 1 128 ? -22.605 5.121 21.184 1.00 97.25 128 SER A O 1
ATOM 1011 N N . ALA A 1 129 ? -22.244 2.981 20.625 1.00 96.75 129 ALA A N 1
ATOM 1012 C CA . ALA A 1 129 ? -23.628 2.692 20.281 1.00 96.75 129 ALA A CA 1
ATOM 1013 C C . ALA A 1 129 ? -24.432 2.295 21.528 1.00 96.75 129 ALA A C 1
ATOM 1015 O O . ALA A 1 129 ? -23.935 1.615 22.420 1.00 96.75 129 ALA A O 1
ATOM 1016 N N . CYS A 1 130 ? -25.710 2.682 21.579 1.00 96.62 130 CYS A N 1
ATO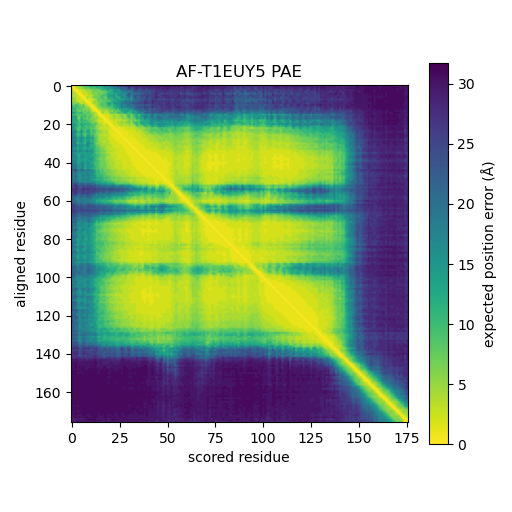M 1017 C CA . CYS A 1 130 ? -26.613 2.257 22.655 1.00 96.62 130 CYS A CA 1
ATOM 1018 C C . CYS A 1 130 ? -26.912 0.748 22.592 1.00 96.62 130 CYS A C 1
ATOM 1020 O O . CYS A 1 130 ? -27.086 0.095 23.617 1.00 96.62 130 CYS A O 1
ATOM 1022 N N . SER A 1 131 ? -26.973 0.194 21.383 1.00 95.00 131 SER A N 1
ATOM 1023 C CA . SER A 1 131 ? -27.191 -1.228 21.131 1.00 95.00 131 SER A CA 1
ATOM 1024 C C . SER A 1 131 ? -26.571 -1.626 19.793 1.00 95.00 131 SER A C 1
ATOM 1026 O O . SER A 1 131 ? -26.339 -0.781 18.925 1.00 95.00 131 SER A O 1
ATOM 1028 N N . PHE A 1 132 ? -26.290 -2.918 19.633 1.00 94.81 132 PHE A N 1
ATOM 1029 C CA . PHE A 1 132 ? -25.835 -3.523 18.385 1.00 94.81 132 PHE A CA 1
ATOM 1030 C C . PHE A 1 132 ? -26.501 -4.892 18.206 1.00 94.81 132 PHE A C 1
ATOM 1032 O O . PHE A 1 132 ? -27.024 -5.475 19.156 1.00 94.81 132 PHE A O 1
ATOM 1039 N N . SER A 1 133 ? -26.505 -5.410 16.982 1.00 94.25 133 SER A N 1
ATOM 1040 C CA . SER A 1 133 ? -27.016 -6.746 16.663 1.00 94.25 133 SER A CA 1
ATOM 1041 C C . SER A 1 133 ? -25.985 -7.489 15.823 1.00 94.25 133 SER A C 1
ATOM 1043 O O . SER A 1 133 ? -25.296 -6.876 15.009 1.00 94.25 133 SER A O 1
ATOM 1045 N N . LEU A 1 134 ? -25.870 -8.799 16.038 1.00 92.88 134 LEU A N 1
ATOM 1046 C CA . LEU A 1 134 ? -24.967 -9.674 15.299 1.00 92.88 134 LEU A CA 1
ATOM 1047 C C . LEU A 1 134 ? -25.803 -10.599 14.416 1.00 92.88 134 LEU A C 1
ATOM 1049 O O . LEU A 1 134 ? -26.638 -11.346 14.920 1.00 92.88 134 LEU A O 1
ATOM 1053 N N . LEU A 1 135 ? -25.575 -10.539 13.108 1.00 93.12 135 LEU A N 1
ATOM 1054 C CA . LEU A 1 135 ? -26.098 -11.508 12.152 1.00 93.12 135 LEU A CA 1
ATOM 1055 C C . LEU A 1 135 ? -24.956 -12.464 11.817 1.00 93.12 135 LEU A C 1
ATOM 1057 O O . LEU A 1 135 ? -23.910 -12.024 11.342 1.00 93.12 135 LEU A O 1
ATOM 1061 N N . ALA A 1 136 ? -25.143 -13.746 12.106 1.00 91.25 136 ALA A N 1
ATOM 1062 C CA . ALA A 1 136 ? -24.207 -14.800 11.743 1.00 91.25 136 ALA A CA 1
ATOM 1063 C C . ALA A 1 136 ? -24.888 -15.708 10.717 1.00 91.25 136 ALA A C 1
ATOM 1065 O O . ALA A 1 136 ? -25.991 -16.189 10.970 1.00 91.25 136 ALA A O 1
ATOM 1066 N N . ASP A 1 137 ? -24.242 -15.900 9.570 1.00 90.62 137 ASP A N 1
ATOM 1067 C CA . ASP A 1 137 ? -24.676 -16.826 8.526 1.00 90.62 137 ASP A CA 1
ATOM 1068 C C . ASP A 1 137 ? -23.789 -18.074 8.579 1.00 90.62 137 ASP A C 1
ATOM 1070 O O . ASP A 1 137 ? -22.559 -17.971 8.576 1.00 90.62 137 ASP A O 1
ATOM 1074 N N . GLU A 1 138 ? -24.404 -19.250 8.688 1.00 85.56 138 GLU A N 1
ATOM 1075 C CA . GLU A 1 138 ? -23.688 -20.523 8.705 1.00 85.56 138 GLU A CA 1
ATOM 1076 C C . GLU A 1 138 ? -23.614 -21.066 7.277 1.00 85.56 138 GLU A C 1
ATOM 1078 O O . GLU A 1 138 ? -24.622 -21.443 6.682 1.00 85.56 138 GLU A O 1
ATOM 1083 N N . THR A 1 139 ? -22.404 -21.136 6.726 1.00 78.75 139 THR A N 1
ATOM 1084 C CA . THR A 1 139 ? -22.158 -21.780 5.433 1.00 78.75 139 THR A CA 1
ATOM 1085 C C . THR A 1 139 ? -21.500 -23.136 5.668 1.00 78.75 139 THR A C 1
ATOM 1087 O O . THR A 1 139 ? -20.394 -23.235 6.196 1.00 78.75 139 THR A O 1
ATOM 1090 N N . THR A 1 140 ? -22.189 -24.219 5.305 1.00 79.12 140 THR A N 1
ATOM 1091 C CA . THR A 1 140 ? -21.609 -25.567 5.333 1.00 79.12 140 THR A CA 1
ATOM 1092 C C . THR A 1 140 ? -20.864 -25.821 4.025 1.00 79.12 140 THR A C 1
ATOM 1094 O O . THR A 1 140 ? -21.485 -25.959 2.970 1.00 79.12 140 THR A O 1
ATOM 1097 N N . ASP A 1 141 ? -19.534 -25.895 4.080 1.00 74.88 141 ASP A N 1
ATOM 1098 C CA . ASP A 1 141 ? -18.716 -26.174 2.899 1.00 74.88 141 ASP A CA 1
ATOM 1099 C C . ASP A 1 141 ? -18.786 -27.667 2.523 1.00 74.88 141 ASP A C 1
ATOM 1101 O O . ASP A 1 141 ? -18.331 -28.547 3.255 1.00 74.88 141 ASP A O 1
ATOM 1105 N N . MET A 1 142 ? -19.386 -27.968 1.370 1.00 71.25 142 MET A N 1
ATOM 1106 C CA . MET A 1 142 ? -19.528 -29.322 0.825 1.00 71.25 142 MET A CA 1
ATOM 1107 C C . MET A 1 142 ? -18.516 -29.542 -0.306 1.00 71.25 142 MET A C 1
ATOM 1109 O O . MET A 1 142 ? -18.886 -29.797 -1.456 1.00 71.25 142 MET A O 1
ATOM 1113 N N . LEU A 1 143 ? -17.218 -29.479 0.002 1.00 70.69 143 LEU A N 1
ATOM 1114 C CA . LEU A 1 143 ? -16.178 -29.903 -0.937 1.00 70.69 143 LEU A CA 1
ATOM 1115 C C . LEU A 1 143 ? -16.224 -31.430 -1.098 1.00 70.69 143 LEU A C 1
ATOM 1117 O O . LEU A 1 143 ? -15.654 -32.183 -0.308 1.00 70.69 143 LEU A O 1
ATOM 1121 N N . LYS A 1 144 ? -16.888 -31.916 -2.152 1.00 58.94 144 LYS A N 1
ATOM 1122 C CA . LYS A 1 144 ? -16.766 -33.320 -2.571 1.00 58.94 144 LYS A CA 1
ATOM 1123 C C . LYS A 1 144 ? -15.340 -33.569 -3.062 1.00 58.94 144 LYS A C 1
ATOM 1125 O O . LYS A 1 144 ? -14.975 -33.201 -4.178 1.00 58.94 144 LYS A O 1
ATOM 1130 N N . SER A 1 145 ? -14.537 -34.234 -2.241 1.00 56.59 145 SER A N 1
ATOM 1131 C CA . SER A 1 145 ? -13.268 -34.821 -2.657 1.00 56.59 145 SER A CA 1
ATOM 1132 C C . SER A 1 145 ? -13.541 -35.970 -3.636 1.00 56.59 145 SER A C 1
ATOM 1134 O O . SER A 1 145 ? -14.089 -37.008 -3.275 1.00 56.59 145 SER A O 1
ATOM 1136 N N . GLY A 1 146 ? -13.201 -35.793 -4.917 1.00 52.25 146 GLY A N 1
ATOM 1137 C CA . GLY A 1 146 ? -13.398 -36.875 -5.883 1.00 52.25 146 GLY A CA 1
ATOM 1138 C C . GLY A 1 146 ? -13.308 -36.501 -7.356 1.00 52.25 146 GLY A C 1
ATOM 1139 O O . GLY A 1 146 ? -14.223 -36.804 -8.114 1.00 52.25 146 GLY A O 1
ATOM 1140 N N . HIS A 1 147 ? -12.202 -35.907 -7.796 1.00 41.78 147 HIS A N 1
ATOM 1141 C CA . HIS A 1 147 ? -11.785 -36.029 -9.196 1.00 41.78 147 HIS A CA 1
ATOM 1142 C C . HIS A 1 147 ? -10.365 -36.597 -9.238 1.00 41.78 147 HIS A C 1
ATOM 1144 O O . HIS A 1 147 ? -9.383 -35.892 -9.437 1.00 41.78 147 HIS A O 1
ATOM 1150 N N . LYS A 1 148 ? -10.252 -37.912 -9.010 1.00 42.41 148 LYS A N 1
ATOM 1151 C CA . LYS A 1 148 ? -9.120 -38.669 -9.548 1.00 42.41 148 LYS A CA 1
ATOM 1152 C C . LYS A 1 148 ? -9.414 -38.877 -11.031 1.00 42.41 148 LYS A C 1
ATOM 1154 O O . LYS A 1 148 ? -10.236 -39.719 -11.379 1.00 42.41 148 LYS A O 1
ATOM 1159 N N . SER A 1 149 ? -8.775 -38.101 -11.900 1.00 40.03 149 SER A N 1
ATOM 1160 C CA . SER A 1 149 ? -8.752 -38.338 -13.344 1.00 40.03 149 SER A CA 1
ATOM 1161 C C . SER A 1 149 ? -7.904 -39.579 -13.651 1.00 40.03 149 SER A C 1
ATOM 1163 O O . SER A 1 149 ? -6.764 -39.500 -14.097 1.00 40.03 149 SER A O 1
ATOM 1165 N N . GLY A 1 150 ? -8.467 -40.760 -13.395 1.00 38.28 150 GLY A N 1
ATOM 1166 C CA . GLY A 1 150 ? -7.994 -41.996 -14.004 1.00 38.28 150 GLY A CA 1
ATOM 1167 C C . GLY A 1 150 ? -8.405 -42.003 -15.473 1.00 38.28 150 GLY A C 1
ATOM 1168 O O . GLY A 1 150 ? -9.593 -42.021 -15.785 1.00 38.28 150 GLY A O 1
ATOM 1169 N N . HIS A 1 151 ? -7.429 -41.971 -16.380 1.00 46.44 151 HIS A N 1
ATOM 1170 C CA . HIS A 1 151 ? -7.632 -42.341 -17.778 1.00 46.44 151 HIS A CA 1
ATOM 1171 C C . HIS A 1 151 ? -8.154 -43.783 -17.830 1.00 46.44 151 HIS A C 1
ATOM 1173 O O . HIS A 1 151 ? -7.385 -44.731 -17.694 1.00 46.44 151 HIS A O 1
ATOM 1179 N N . GLN A 1 152 ? -9.460 -43.954 -18.030 1.00 40.34 152 GLN A N 1
ATOM 1180 C CA . GLN A 1 152 ? -10.042 -45.236 -18.403 1.00 40.34 152 GLN A CA 1
ATOM 1181 C C . GLN A 1 152 ? -10.548 -45.124 -19.839 1.00 40.34 152 GLN A C 1
ATOM 1183 O O . GLN A 1 152 ? -11.580 -44.515 -20.122 1.00 40.34 152 GLN A O 1
ATOM 1188 N N . ILE A 1 153 ? -9.757 -45.677 -20.757 1.00 43.84 153 ILE A N 1
ATOM 1189 C CA . ILE A 1 153 ? -10.128 -45.865 -22.158 1.00 43.84 153 ILE A CA 1
ATOM 1190 C C . ILE A 1 153 ? -11.362 -46.777 -22.178 1.00 43.84 153 ILE A C 1
ATOM 1192 O O . ILE A 1 153 ? -11.325 -47.894 -21.664 1.00 43.84 153 ILE A O 1
ATOM 1196 N N . ARG A 1 154 ? -12.474 -46.282 -22.731 1.00 38.38 154 ARG A N 1
ATOM 1197 C CA . ARG A 1 154 ? -13.700 -47.068 -22.939 1.00 38.38 154 ARG A CA 1
ATOM 1198 C C . ARG A 1 154 ? -13.455 -48.090 -24.063 1.00 38.38 154 ARG A C 1
ATOM 1200 O O . ARG A 1 154 ? -12.906 -47.690 -25.090 1.00 38.38 154 ARG A O 1
ATOM 1207 N N . PRO A 1 155 ? -13.868 -49.364 -23.940 1.00 36.22 155 PRO A N 1
ATOM 1208 C CA . PRO A 1 155 ? -13.810 -50.301 -25.058 1.00 36.22 155 PRO A CA 1
ATOM 1209 C C . PRO A 1 155 ? -14.901 -49.968 -26.091 1.00 36.22 155 PRO A C 1
ATOM 1211 O O . PRO A 1 155 ? -16.050 -49.706 -25.732 1.00 36.22 155 PRO A O 1
ATOM 1214 N N . GLY A 1 156 ? -14.521 -49.939 -27.373 1.00 43.25 156 GLY A N 1
ATOM 1215 C CA . GLY A 1 156 ? -15.429 -49.740 -28.507 1.00 43.25 156 GLY A CA 1
ATOM 1216 C C . GLY A 1 156 ? -16.257 -50.996 -28.837 1.00 43.25 156 GLY A C 1
ATOM 1217 O O . GLY A 1 156 ? -15.886 -52.092 -28.419 1.00 43.25 156 GLY A O 1
ATOM 1218 N N . PRO A 1 157 ? -17.385 -50.852 -29.558 1.00 39.25 157 PRO A N 1
ATOM 1219 C CA . PRO A 1 157 ? -18.371 -51.917 -29.726 1.00 39.25 157 PRO A CA 1
ATOM 1220 C C . PRO A 1 157 ? -17.987 -52.987 -30.765 1.00 39.25 157 PRO A C 1
ATOM 1222 O O . PRO A 1 157 ? -17.442 -52.693 -31.828 1.00 39.25 157 PRO A O 1
ATOM 1225 N N . ASP A 1 158 ? -18.359 -54.226 -30.429 1.00 39.06 158 ASP A N 1
ATOM 1226 C CA . ASP A 1 158 ? -18.283 -55.467 -31.208 1.00 39.06 158 ASP A CA 1
ATOM 1227 C C . ASP A 1 158 ? -18.902 -55.360 -32.614 1.00 39.06 158 ASP A C 1
ATOM 1229 O O . ASP A 1 158 ? -20.094 -55.084 -32.771 1.00 39.06 158 ASP A O 1
ATOM 1233 N N . LEU A 1 159 ? -18.130 -55.724 -33.641 1.00 40.44 159 LEU A N 1
ATOM 1234 C CA . LEU A 1 159 ? -18.633 -56.025 -34.984 1.00 40.44 159 LEU A CA 1
ATOM 1235 C C . LEU A 1 159 ? -18.382 -57.504 -35.304 1.00 40.44 159 LEU A C 1
ATOM 1237 O O . LEU A 1 159 ? -17.322 -57.899 -35.787 1.00 40.44 159 LEU A O 1
ATOM 1241 N N . LYS A 1 160 ? -19.399 -58.339 -35.065 1.00 42.81 160 LYS A N 1
ATOM 1242 C CA . LYS A 1 160 ? -19.475 -59.704 -35.604 1.00 42.81 160 LYS A CA 1
ATOM 1243 C C . LYS A 1 160 ? -19.691 -59.653 -37.116 1.00 42.81 160 LYS A C 1
ATOM 1245 O O . LYS A 1 160 ? -20.769 -59.228 -37.517 1.00 42.81 160 LYS A O 1
ATOM 1250 N N . LYS A 1 161 ? -18.777 -60.221 -37.916 1.00 38.59 161 LYS A N 1
ATOM 1251 C CA . LYS A 1 161 ? -19.091 -61.022 -39.125 1.00 38.59 161 LYS A CA 1
ATOM 1252 C C . LYS A 1 161 ? -17.969 -62.041 -39.403 1.00 38.59 161 LYS A C 1
ATOM 1254 O O . LYS A 1 161 ? -16.854 -61.657 -39.732 1.00 38.59 161 LYS A O 1
ATOM 1259 N N . LYS A 1 162 ? -18.284 -63.339 -39.278 1.00 39.47 162 LYS A N 1
ATOM 1260 C CA . LYS A 1 162 ? -17.548 -64.461 -39.904 1.00 39.47 162 LYS A CA 1
ATOM 1261 C C . LYS A 1 162 ? -17.885 -64.529 -41.412 1.00 39.47 162 LYS A C 1
ATOM 1263 O O . LYS A 1 162 ? -18.926 -63.996 -41.804 1.00 39.47 162 LYS A O 1
ATOM 1268 N N . PRO A 1 163 ? -17.068 -65.211 -42.236 1.00 41.69 163 PRO A N 1
ATOM 1269 C CA . PRO A 1 163 ? -17.376 -66.611 -42.568 1.00 41.69 163 PRO A CA 1
ATOM 1270 C C . PRO A 1 163 ? -16.170 -67.572 -42.494 1.00 41.69 163 PRO A C 1
ATOM 1272 O O . PRO A 1 163 ? -15.014 -67.163 -42.516 1.00 41.69 163 PRO A O 1
ATOM 1275 N N . ASP A 1 164 ? -16.502 -68.858 -42.352 1.00 41.44 164 ASP A N 1
ATOM 1276 C CA . ASP A 1 164 ? -15.634 -70.040 -42.243 1.00 41.44 164 ASP A CA 1
ATOM 1277 C C . ASP A 1 164 ? -14.721 -70.286 -43.451 1.00 41.44 164 ASP A C 1
ATOM 1279 O O . ASP A 1 164 ? -15.116 -69.990 -44.571 1.00 41.44 164 ASP A O 1
ATOM 1283 N N . PHE A 1 165 ? -13.590 -70.978 -43.230 1.00 36.94 165 PHE A N 1
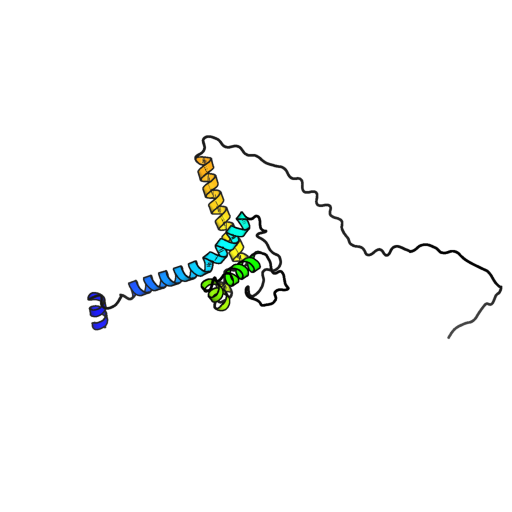ATOM 1284 C CA . PHE A 1 165 ? -13.232 -72.205 -43.967 1.00 36.94 165 PHE A CA 1
ATOM 1285 C C . PHE A 1 165 ? -12.031 -72.942 -43.317 1.00 36.94 165 PHE A C 1
ATOM 1287 O O . PHE A 1 165 ? -10.967 -72.362 -43.144 1.00 36.94 165 PHE A O 1
ATOM 1294 N N . GLY A 1 166 ? -12.190 -74.245 -43.028 1.00 34.69 166 GLY A N 1
ATOM 1295 C CA . GLY A 1 166 ? -11.133 -75.262 -43.224 1.00 34.69 166 GLY A CA 1
ATOM 1296 C C . GLY A 1 166 ? -10.159 -75.644 -42.086 1.00 34.69 166 GLY A C 1
ATOM 1297 O O . GLY A 1 166 ? -9.181 -74.957 -41.839 1.00 34.69 166 GLY A O 1
ATOM 1298 N N . ARG A 1 167 ? -10.402 -76.831 -41.489 1.00 33.00 167 ARG A N 1
ATOM 1299 C CA . ARG A 1 167 ? -9.468 -77.949 -41.128 1.00 33.00 167 ARG A CA 1
ATOM 1300 C C . ARG A 1 167 ? -7.964 -77.734 -41.448 1.00 33.00 167 ARG A C 1
ATOM 1302 O O . ARG A 1 167 ? -7.662 -77.266 -42.530 1.00 33.00 167 ARG A O 1
ATOM 1309 N N . SER A 1 168 ? -6.941 -78.204 -40.719 1.00 36.81 168 SER A N 1
ATOM 1310 C CA . SER A 1 168 ? -6.761 -79.335 -39.789 1.00 36.81 168 SER A CA 1
ATOM 1311 C C . SER A 1 168 ? -5.316 -79.327 -39.223 1.00 36.81 168 SER A C 1
ATOM 1313 O O . SER A 1 168 ? -4.402 -78.952 -39.939 1.00 36.81 168 SER A O 1
ATOM 1315 N N . ARG A 1 169 ? -5.148 -79.845 -37.991 1.00 35.00 169 ARG A N 1
ATOM 1316 C CA . ARG A 1 169 ? -4.055 -80.685 -37.411 1.00 35.00 169 ARG A CA 1
ATOM 1317 C C . ARG A 1 169 ? -2.556 -80.459 -37.746 1.00 35.00 169 ARG A C 1
ATOM 1319 O O . ARG A 1 169 ? -2.153 -80.527 -38.896 1.00 35.00 169 ARG A O 1
ATOM 1326 N N . GLY A 1 170 ? -1.736 -80.504 -36.681 1.00 35.88 170 GLY A N 1
ATOM 1327 C CA . GLY A 1 170 ? -0.311 -80.916 -36.666 1.00 35.88 170 GLY A CA 1
ATOM 1328 C C . GLY A 1 170 ? 0.501 -80.115 -35.634 1.00 35.88 170 GLY A C 1
ATOM 1329 O O . GLY A 1 170 ? 0.799 -78.959 -35.879 1.00 35.88 170 GLY A O 1
ATOM 1330 N N . GLN A 1 171 ? 0.573 -80.511 -34.357 1.00 38.00 171 GLN A N 1
ATOM 1331 C CA . GLN A 1 171 ? 1.646 -81.292 -33.701 1.00 38.00 171 GLN A CA 1
ATOM 1332 C C . GLN A 1 171 ? 3.116 -80.955 -34.061 1.00 38.00 171 GLN A C 1
ATOM 1334 O O . GLN A 1 171 ? 3.524 -81.068 -35.210 1.00 38.00 171 GLN A O 1
ATOM 1339 N N . THR A 1 172 ? 3.881 -80.703 -32.978 1.00 35.22 172 THR A N 1
ATOM 1340 C CA . THR A 1 172 ? 5.321 -80.962 -32.701 1.00 35.22 172 THR A CA 1
ATOM 1341 C C . THR A 1 172 ? 6.430 -80.225 -33.464 1.00 35.22 172 THR A C 1
ATOM 1343 O O . THR A 1 172 ? 6.583 -80.413 -34.662 1.0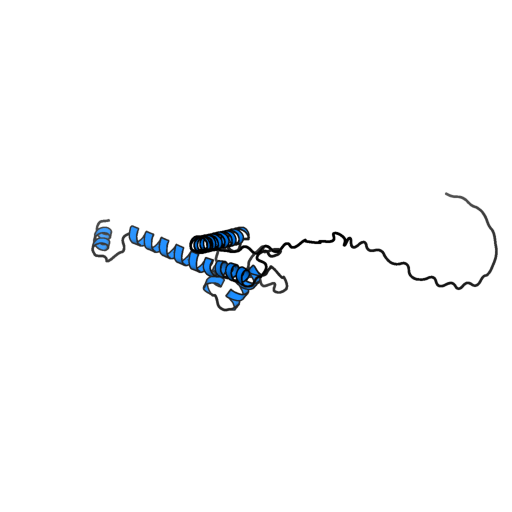0 35.22 172 THR A O 1
ATOM 1346 N N . SER A 1 173 ? 7.311 -79.523 -32.725 1.00 39.12 173 SER A N 1
ATOM 1347 C CA . SER A 1 173 ? 8.731 -79.906 -32.481 1.00 39.12 173 SER A CA 1
ATOM 1348 C C . SER A 1 173 ? 9.566 -78.688 -32.011 1.00 39.12 173 SER A C 1
ATOM 1350 O O . SER A 1 173 ? 9.600 -77.682 -32.705 1.00 39.12 173 SER A O 1
ATOM 1352 N N . VAL A 1 174 ? 10.007 -78.643 -30.743 1.00 39.97 174 VAL A N 1
ATOM 1353 C CA . VAL A 1 174 ? 11.405 -78.785 -30.236 1.00 39.97 174 VAL A CA 1
ATOM 1354 C C . VAL A 1 174 ? 12.417 -77.696 -30.675 1.00 39.97 174 VAL A C 1
ATOM 1356 O O . VAL A 1 174 ? 12.686 -77.546 -31.859 1.00 39.97 174 VAL A O 1
ATOM 1359 N N . TYR A 1 175 ? 12.955 -77.016 -29.644 1.00 28.67 175 TYR A N 1
ATOM 1360 C CA . TYR A 1 175 ? 14.208 -76.251 -29.408 1.00 28.67 175 TYR A CA 1
ATOM 1361 C C . TYR A 1 175 ? 15.363 -76.278 -30.442 1.00 28.67 175 TYR A C 1
ATOM 1363 O O . TYR A 1 175 ? 15.454 -77.189 -31.265 1.00 28.67 175 TYR A O 1
ATOM 1371 N N . PRO A 1 176 ? 16.275 -75.282 -30.388 1.00 53.94 176 PRO A N 1
ATOM 1372 C CA . PRO A 1 176 ? 17.358 -75.243 -29.378 1.00 53.94 176 PRO A CA 1
ATOM 1373 C C . PRO A 1 176 ? 17.143 -74.264 -28.219 1.00 53.94 176 PRO A C 1
ATOM 1375 O O . PRO A 1 176 ? 16.534 -73.196 -28.445 1.00 53.94 176 PRO A O 1
#